Protein AF-A0A2P6W662-F1 (afdb_monomer_lite)

pLDDT: mean 79.58, std 11.51, range [51.09, 93.44]

Radius of gyration: 19.42 Å; chains: 1; bounding box: 47×26×61 Å

Structure (mmCIF, N/CA/C/O backbone):
data_AF-A0A2P6W662-F1
#
_entry.id   AF-A0A2P6W662-F1
#
loop_
_atom_site.group_PDB
_atom_site.id
_atom_site.type_symbol
_atom_site.label_atom_id
_atom_site.label_alt_id
_atom_site.label_comp_id
_atom_site.label_asym_id
_atom_site.label_entity_id
_atom_site.label_seq_id
_atom_site.pdbx_PDB_ins_code
_atom_site.Cartn_x
_atom_site.Cartn_y
_atom_site.Cartn_z
_atom_site.occupancy
_atom_site.B_iso_or_equiv
_atom_site.auth_seq_id
_atom_site.auth_comp_id
_atom_site.auth_asym_id
_atom_site.auth_atom_id
_atom_site.pdbx_PDB_model_num
ATOM 1 N N . GLU A 1 1 ? -27.262 0.084 30.056 1.00 55.19 1 GLU A N 1
ATOM 2 C CA . GLU A 1 1 ? -25.964 -0.273 29.427 1.00 55.19 1 GLU A CA 1
ATOM 3 C C . GLU A 1 1 ? -26.055 -1.241 28.240 1.00 55.19 1 GLU A C 1
ATOM 5 O O . GLU A 1 1 ? -25.444 -0.952 27.217 1.00 55.19 1 GLU A O 1
ATOM 10 N N . LYS A 1 2 ? -26.846 -2.331 28.298 1.00 60.12 2 LYS A N 1
ATOM 11 C CA . LYS A 1 2 ? -27.007 -3.280 27.166 1.00 60.12 2 LYS A CA 1
ATOM 12 C C . LYS A 1 2 ? -27.416 -2.627 25.830 1.00 60.12 2 LYS A C 1
ATOM 14 O O . LYS A 1 2 ? -26.840 -2.970 24.803 1.00 60.12 2 LYS A O 1
ATOM 19 N N . GLN A 1 3 ? -28.336 -1.654 25.834 1.00 59.91 3 GLN A N 1
ATOM 20 C CA . GLN A 1 3 ? -28.747 -0.943 24.608 1.00 59.91 3 GLN A CA 1
ATOM 21 C C . GLN A 1 3 ? -27.622 -0.097 23.987 1.00 59.91 3 GLN A C 1
ATOM 23 O O . GLN A 1 3 ? -27.411 -0.168 22.779 1.00 59.91 3 GLN A O 1
ATOM 28 N N . LYS A 1 4 ? -26.847 0.638 24.801 1.00 65.50 4 LYS A N 1
ATOM 29 C CA . LYS A 1 4 ? -25.686 1.412 24.320 1.00 65.50 4 LYS A CA 1
ATOM 30 C C . LYS A 1 4 ? -24.625 0.500 23.700 1.00 65.50 4 LYS A C 1
ATOM 32 O O . LYS A 1 4 ? -24.132 0.787 22.617 1.00 65.50 4 LYS A O 1
ATOM 37 N N . ASN A 1 5 ? -24.336 -0.637 24.333 1.00 68.88 5 ASN A N 1
ATOM 38 C CA . ASN A 1 5 ? -23.364 -1.598 23.805 1.00 68.88 5 ASN A CA 1
ATOM 39 C C . ASN A 1 5 ? -23.818 -2.258 22.492 1.00 68.88 5 ASN A C 1
ATOM 41 O O . ASN A 1 5 ? -22.987 -2.564 21.639 1.00 68.88 5 ASN A O 1
ATOM 45 N N . SER A 1 6 ? -25.125 -2.463 22.307 1.00 73.06 6 SER A N 1
ATOM 46 C CA . SER A 1 6 ? -25.669 -2.995 21.053 1.00 73.06 6 SER A CA 1
ATOM 47 C C . SER A 1 6 ? -25.522 -2.002 19.897 1.00 73.06 6 SER A C 1
ATOM 49 O O . SER A 1 6 ? -25.101 -2.396 18.812 1.00 73.06 6 SER A O 1
ATOM 51 N N . GLN A 1 7 ? -25.797 -0.712 20.130 1.00 76.31 7 GLN A N 1
ATOM 52 C CA . GLN A 1 7 ? -25.642 0.318 19.095 1.00 76.31 7 GLN A CA 1
ATOM 53 C C . GLN A 1 7 ? -24.176 0.531 18.693 1.00 76.31 7 GLN A C 1
ATOM 55 O O . GLN A 1 7 ? -23.885 0.656 17.505 1.00 76.31 7 GLN A O 1
ATOM 60 N N . LEU A 1 8 ? -23.241 0.487 19.649 1.00 76.38 8 LEU A N 1
ATOM 61 C CA . LEU A 1 8 ? -21.806 0.600 19.356 1.00 76.38 8 LEU A CA 1
ATOM 62 C C . LEU A 1 8 ? -21.286 -0.573 18.511 1.00 76.38 8 LEU A C 1
ATOM 64 O O . LEU A 1 8 ? -20.512 -0.369 17.577 1.00 76.38 8 LEU A O 1
ATOM 68 N N . LYS A 1 9 ? -21.741 -1.803 18.791 1.00 76.38 9 LYS A N 1
ATOM 69 C CA . LYS A 1 9 ? -21.404 -2.984 17.975 1.00 76.38 9 LYS A CA 1
ATOM 70 C C . LYS A 1 9 ? -21.933 -2.865 16.544 1.00 76.38 9 LYS A C 1
ATOM 72 O O . LYS A 1 9 ? -21.231 -3.226 15.604 1.00 76.38 9 LYS A O 1
ATOM 77 N N . GLN A 1 10 ? -23.140 -2.328 16.377 1.00 82.69 10 GLN A N 1
ATOM 78 C CA . GLN A 1 10 ? -23.740 -2.123 15.059 1.00 82.69 10 GLN A CA 1
ATOM 79 C C . GLN A 1 10 ? -22.996 -1.052 14.247 1.00 82.69 10 GLN A C 1
ATOM 81 O O . GLN A 1 10 ? -22.686 -1.277 13.079 1.00 82.69 10 GLN A O 1
ATOM 86 N N . GLN A 1 11 ? -22.636 0.077 14.868 1.00 82.88 11 GLN A N 1
ATOM 87 C CA . GLN A 1 11 ? -21.833 1.119 14.216 1.00 82.88 11 GLN A CA 1
ATOM 88 C C . GLN A 1 11 ? -20.446 0.610 13.801 1.00 82.88 11 GLN A C 1
ATOM 90 O O . GLN A 1 11 ? -19.970 0.929 12.712 1.00 82.88 11 GLN A O 1
ATOM 95 N N . MET A 1 12 ? -19.822 -0.233 14.628 1.00 81.50 12 MET A N 1
ATOM 96 C CA . MET A 1 12 ? -18.551 -0.873 14.291 1.00 81.50 12 MET A CA 1
ATOM 97 C C . MET A 1 12 ? -18.688 -1.776 13.055 1.00 81.50 12 MET A C 1
ATOM 99 O O . MET A 1 12 ? -17.861 -1.692 12.151 1.00 81.50 12 MET A O 1
ATOM 103 N N . MET A 1 13 ? -19.738 -2.599 12.984 1.00 84.62 13 MET A N 1
ATOM 104 C CA . MET A 1 13 ? -19.972 -3.499 11.849 1.00 84.62 13 MET A CA 1
ATOM 105 C C . MET A 1 13 ? -20.139 -2.728 10.532 1.00 84.62 13 MET A C 1
ATOM 107 O O . MET A 1 13 ? -19.479 -3.059 9.550 1.00 84.62 13 MET A O 1
ATOM 111 N N . ILE A 1 14 ? -20.917 -1.640 10.537 1.00 87.75 14 ILE A N 1
ATOM 112 C CA . ILE A 1 14 ? -21.100 -0.772 9.361 1.00 87.75 14 ILE A CA 1
ATOM 113 C C . ILE A 1 14 ? -19.761 -0.197 8.883 1.00 87.75 14 ILE A C 1
ATOM 115 O O . ILE A 1 14 ? -19.472 -0.203 7.690 1.00 87.75 14 ILE A O 1
ATOM 119 N N . MET A 1 15 ? -18.904 0.250 9.798 1.00 88.00 15 MET A N 1
ATOM 120 C CA . MET A 1 15 ? -17.591 0.792 9.444 1.00 88.00 15 MET A CA 1
ATOM 121 C C . MET A 1 15 ? -16.652 -0.271 8.847 1.00 88.00 15 MET A C 1
ATOM 123 O O . MET A 1 15 ? -15.929 0.034 7.902 1.00 88.00 15 MET A O 1
ATOM 127 N N . TYR A 1 16 ? -16.682 -1.519 9.331 1.00 88.81 16 TYR A N 1
ATOM 128 C CA . TYR A 1 16 ? -15.934 -2.619 8.702 1.00 88.81 16 TYR A CA 1
ATOM 129 C C . TYR A 1 16 ? -16.448 -2.943 7.292 1.00 88.81 16 TYR A C 1
ATOM 131 O O . TYR A 1 16 ? -15.648 -3.203 6.395 1.00 88.81 16 TYR A O 1
ATOM 139 N N . VAL A 1 17 ? -17.764 -2.886 7.075 1.00 91.56 17 VAL A N 1
ATOM 140 C CA . VAL A 1 17 ? -18.360 -3.060 5.741 1.00 91.56 17 VAL A CA 1
ATOM 141 C C . VAL A 1 17 ? -17.914 -1.942 4.799 1.00 91.56 17 VAL A C 1
ATOM 143 O O . VAL A 1 17 ? -17.474 -2.221 3.687 1.00 91.56 17 VAL A O 1
ATOM 146 N N . ILE A 1 18 ? -17.959 -0.686 5.252 1.00 90.62 18 ILE A N 1
ATOM 147 C CA . ILE A 1 18 ? -17.493 0.468 4.470 1.00 90.62 18 ILE A CA 1
ATOM 148 C C . ILE A 1 18 ? -15.999 0.335 4.144 1.00 90.62 18 ILE A C 1
ATOM 150 O O . ILE A 1 18 ? -15.592 0.601 3.017 1.00 90.62 18 ILE A O 1
ATOM 154 N N . TYR A 1 19 ? -15.181 -0.131 5.091 1.00 92.50 19 TYR A N 1
ATOM 155 C CA . TYR A 1 19 ? -13.756 -0.373 4.863 1.00 92.50 19 TYR A CA 1
ATOM 156 C C . TYR A 1 19 ? -13.503 -1.398 3.747 1.00 92.50 19 TYR A C 1
ATOM 158 O O . TYR A 1 19 ? -12.716 -1.134 2.838 1.00 92.50 19 TYR A O 1
ATOM 166 N N . LEU A 1 20 ? -14.203 -2.537 3.785 1.00 91.88 20 LEU A N 1
ATOM 167 C CA . LEU A 1 20 ? -14.128 -3.564 2.740 1.00 91.88 20 LEU A CA 1
ATOM 168 C C . LEU A 1 20 ? -14.608 -3.043 1.384 1.00 91.88 20 LEU A C 1
ATOM 170 O O . LEU A 1 20 ? -13.989 -3.329 0.361 1.00 91.88 20 LEU A O 1
ATOM 174 N N . LEU A 1 21 ? -15.675 -2.245 1.378 1.00 92.94 21 LEU A N 1
ATOM 175 C CA . LEU A 1 21 ? -16.188 -1.605 0.172 1.00 92.94 21 LEU A CA 1
ATOM 176 C C . LEU A 1 21 ? -15.128 -0.682 -0.446 1.00 92.94 21 LEU A C 1
ATOM 178 O O . LEU A 1 21 ? -14.880 -0.768 -1.645 1.00 92.94 21 LEU A O 1
ATOM 182 N N . PHE A 1 22 ? -14.444 0.141 0.353 1.00 91.12 22 PHE A N 1
ATOM 183 C CA . PHE A 1 22 ? -13.365 0.998 -0.147 1.00 91.12 22 PHE A CA 1
ATOM 184 C C . PHE A 1 22 ? -12.163 0.209 -0.674 1.00 91.12 22 PHE A C 1
ATOM 186 O O . PHE A 1 22 ? -11.590 0.610 -1.687 1.00 91.12 22 PHE A O 1
ATOM 193 N N . ILE A 1 23 ? -11.793 -0.911 -0.040 1.00 92.00 23 ILE A N 1
ATOM 194 C CA . ILE A 1 23 ? -10.783 -1.823 -0.604 1.00 92.00 23 ILE A CA 1
ATOM 195 C C . ILE A 1 23 ? -11.244 -2.297 -1.987 1.00 92.00 23 ILE A C 1
ATOM 197 O O . ILE A 1 23 ? -10.503 -2.154 -2.954 1.00 92.00 23 ILE A O 1
ATOM 201 N N . GLY A 1 24 ? -12.480 -2.788 -2.104 1.00 91.25 24 GLY A N 1
ATOM 202 C CA . GLY A 1 24 ? -13.040 -3.258 -3.372 1.00 91.25 24 GLY A CA 1
ATOM 203 C C . GLY A 1 24 ? -13.048 -2.188 -4.468 1.00 91.25 24 GLY A C 1
ATOM 204 O O . GLY A 1 24 ? -12.607 -2.458 -5.582 1.00 91.25 24 GLY A O 1
ATOM 205 N N . ILE A 1 25 ? -13.477 -0.960 -4.153 1.00 91.56 25 ILE A N 1
ATOM 206 C CA . ILE A 1 25 ? -13.449 0.164 -5.104 1.00 91.56 25 ILE A CA 1
ATOM 207 C C . ILE A 1 25 ? -12.015 0.468 -5.539 1.00 91.56 25 ILE A C 1
ATOM 209 O O . ILE A 1 25 ? -11.757 0.623 -6.727 1.00 91.56 25 ILE A O 1
ATOM 213 N N . THR A 1 26 ? -11.077 0.532 -4.596 1.00 89.56 26 THR A N 1
ATOM 214 C CA . THR A 1 26 ? -9.669 0.847 -4.879 1.00 89.56 26 THR A CA 1
ATOM 215 C C . THR A 1 26 ? -9.036 -0.206 -5.793 1.00 89.56 26 THR A C 1
ATOM 217 O O . THR A 1 26 ? -8.338 0.139 -6.744 1.00 89.56 26 THR A O 1
ATOM 220 N N . LEU A 1 27 ? -9.343 -1.486 -5.567 1.00 89.19 27 LEU A N 1
ATOM 221 C CA . LEU A 1 27 ? -8.921 -2.585 -6.438 1.00 89.19 27 LEU A CA 1
ATOM 222 C C . LEU A 1 27 ? -9.573 -2.508 -7.826 1.00 89.19 27 LEU A C 1
ATOM 224 O O . LEU A 1 27 ? -8.888 -2.674 -8.832 1.00 89.19 27 LEU A O 1
ATOM 228 N N . GLY A 1 28 ? -10.872 -2.206 -7.897 1.00 88.69 28 GLY A N 1
ATOM 229 C CA . GLY A 1 28 ? -11.576 -2.018 -9.168 1.00 88.69 28 GLY A CA 1
ATOM 230 C C . GLY A 1 28 ? -11.003 -0.861 -9.990 1.00 88.69 28 GLY A C 1
ATOM 231 O O . GLY A 1 28 ? -10.791 -0.999 -11.194 1.00 88.69 28 GLY A O 1
ATOM 232 N N . LEU A 1 29 ? -10.672 0.255 -9.334 1.00 87.75 29 LEU A N 1
ATOM 233 C CA . LEU A 1 29 ? -9.994 1.387 -9.965 1.00 87.75 29 LEU A CA 1
ATOM 234 C C . LEU A 1 29 ? -8.596 1.012 -10.456 1.00 87.75 29 LEU A C 1
ATOM 236 O O . LEU A 1 29 ? -8.211 1.450 -11.536 1.00 87.75 29 LEU A O 1
ATOM 240 N N . TYR A 1 30 ? -7.852 0.192 -9.708 1.00 86.06 30 TYR A N 1
ATOM 241 C CA . TYR A 1 30 ? -6.549 -0.290 -10.160 1.00 86.06 30 TYR A CA 1
ATOM 242 C C . TYR A 1 30 ? -6.669 -1.141 -11.424 1.00 86.06 30 TYR A C 1
ATOM 244 O O . TYR A 1 30 ? -5.953 -0.880 -12.379 1.00 86.06 30 TYR A O 1
ATOM 252 N N . ILE A 1 31 ? -7.602 -2.095 -11.475 1.00 83.75 31 ILE A N 1
ATOM 253 C CA . ILE A 1 31 ? -7.820 -2.928 -12.670 1.00 83.75 31 ILE A CA 1
ATOM 254 C C . ILE A 1 31 ? -8.208 -2.060 -13.876 1.00 83.75 31 ILE A C 1
ATOM 256 O O . ILE A 1 31 ? -7.738 -2.286 -14.988 1.00 83.75 31 ILE A O 1
ATOM 260 N N . MET A 1 32 ? -9.027 -1.027 -13.666 1.00 83.69 32 MET A N 1
ATOM 261 C CA . MET A 1 32 ? -9.360 -0.074 -14.725 1.00 83.69 32 MET A CA 1
ATOM 262 C C . MET A 1 32 ? -8.128 0.724 -15.183 1.00 83.69 32 MET A C 1
ATOM 264 O O . MET A 1 32 ? -7.904 0.883 -16.381 1.00 83.69 32 MET A O 1
ATOM 268 N N . LEU A 1 33 ? -7.312 1.213 -14.244 1.00 81.69 33 LEU A N 1
ATOM 269 C CA . LEU A 1 33 ? -6.066 1.929 -14.530 1.00 81.69 33 LEU A CA 1
ATOM 270 C C . LEU A 1 33 ? -5.050 1.048 -15.266 1.00 81.69 33 LEU A C 1
ATOM 272 O O . LEU A 1 33 ? -4.377 1.530 -16.171 1.00 81.69 33 LEU A O 1
ATOM 276 N N . ASP A 1 34 ? -4.966 -0.226 -14.902 1.00 79.00 34 ASP A N 1
ATOM 277 C CA . ASP A 1 34 ? -4.108 -1.233 -15.517 1.00 79.00 34 ASP A CA 1
ATOM 278 C C . ASP A 1 34 ? -4.451 -1.427 -17.000 1.00 79.00 34 ASP A C 1
ATOM 280 O O . ASP A 1 34 ? -3.588 -1.252 -17.859 1.00 79.00 34 ASP A O 1
ATOM 284 N N . GLN A 1 35 ? -5.736 -1.620 -17.321 1.00 77.44 35 GLN A N 1
ATOM 285 C CA . GLN A 1 35 ? -6.227 -1.719 -18.705 1.00 77.44 35 GLN A CA 1
ATOM 286 C C . GLN A 1 35 ? -5.999 -0.434 -19.509 1.00 77.44 35 GLN A C 1
ATOM 288 O O . GLN A 1 35 ? -5.641 -0.462 -20.688 1.00 77.44 35 GLN A O 1
ATOM 293 N N . LEU A 1 36 ? -6.195 0.720 -18.872 1.00 75.19 36 LEU A N 1
ATOM 294 C CA . LEU A 1 36 ? -5.978 2.020 -19.497 1.00 75.19 36 LEU A CA 1
ATOM 295 C C . LEU A 1 36 ? -4.492 2.280 -19.790 1.00 75.19 36 LEU A C 1
ATOM 297 O O . LEU A 1 36 ? -4.163 2.927 -20.788 1.00 75.19 36 LEU A O 1
ATOM 301 N N . MET A 1 37 ? -3.598 1.769 -18.941 1.00 72.69 37 MET A N 1
ATOM 302 C CA . MET A 1 37 ? -2.150 1.906 -19.084 1.00 72.69 37 MET A CA 1
ATOM 303 C C . MET A 1 37 ? -1.487 0.777 -19.877 1.00 72.69 37 MET A C 1
ATOM 305 O O . MET A 1 37 ? -0.382 0.998 -20.368 1.00 72.69 37 MET A O 1
ATOM 309 N N . GLY A 1 38 ? -2.159 -0.362 -20.055 1.00 68.94 38 GLY A N 1
ATOM 310 C CA . GLY A 1 38 ? -1.689 -1.505 -20.839 1.00 68.94 38 GLY A CA 1
ATOM 311 C C . GLY A 1 38 ? -0.590 -2.317 -20.167 1.00 68.94 38 GLY A C 1
ATOM 312 O O . GLY A 1 38 ? 0.264 -2.865 -20.860 1.00 68.94 38 GLY A O 1
ATOM 313 N N . PHE A 1 39 ? -0.554 -2.368 -18.836 1.00 65.38 39 PHE A N 1
ATOM 314 C CA . PHE A 1 39 ? 0.389 -3.250 -18.156 1.00 65.38 39 PHE A CA 1
ATOM 315 C C . PHE A 1 39 ? -0.024 -4.710 -18.424 1.00 65.38 39 PHE A C 1
ATOM 317 O O . PHE A 1 39 ? -1.137 -5.114 -18.115 1.00 65.38 39 PHE A O 1
ATOM 324 N N . GLY A 1 40 ? 0.844 -5.501 -19.063 1.00 54.66 40 GLY A N 1
ATOM 325 C CA . GLY A 1 40 ? 0.593 -6.925 -19.333 1.00 54.66 40 GLY A CA 1
ATOM 326 C C . GLY A 1 40 ? -0.080 -7.278 -20.671 1.00 54.66 40 GLY A C 1
ATOM 327 O O . GLY A 1 40 ? -0.280 -8.462 -20.936 1.00 54.66 40 GLY A O 1
ATOM 328 N N . THR A 1 41 ? -0.388 -6.317 -21.552 1.00 55.56 41 THR A N 1
ATOM 329 C CA . THR A 1 41 ? -0.901 -6.595 -22.910 1.00 55.56 41 THR A CA 1
ATOM 330 C C . THR A 1 41 ? 0.095 -6.156 -23.986 1.00 55.56 41 THR A C 1
ATOM 332 O O . THR A 1 41 ? 0.596 -5.038 -23.954 1.00 55.56 41 THR A O 1
ATOM 335 N N . GLN A 1 42 ? 0.364 -7.011 -24.985 1.00 51.47 42 GLN A N 1
ATOM 336 C CA . GLN A 1 42 ? 1.246 -6.671 -26.123 1.00 51.47 42 GLN A CA 1
ATOM 337 C C . GLN A 1 42 ? 0.714 -5.503 -26.978 1.00 51.47 42 GLN A C 1
ATOM 339 O O . GLN A 1 42 ? 1.481 -4.862 -27.690 1.00 51.47 42 GLN A O 1
ATOM 344 N N . GLY A 1 43 ? -0.589 -5.212 -26.904 1.00 52.72 43 GLY A N 1
ATOM 345 C CA . GLY A 1 43 ? -1.167 -3.965 -27.396 1.00 52.72 43 GLY A CA 1
ATOM 346 C C . GLY A 1 43 ? -1.207 -2.953 -26.260 1.00 52.72 43 GLY A C 1
ATOM 347 O O . GLY A 1 43 ? -1.887 -3.200 -25.264 1.00 52.72 43 GLY A O 1
ATOM 348 N N . GLY A 1 44 ? -0.472 -1.847 -26.387 1.00 60.59 44 GLY A N 1
ATOM 349 C CA . GLY A 1 44 ? -0.464 -0.772 -25.394 1.00 60.59 44 GLY A CA 1
ATOM 350 C C . GLY A 1 44 ? -1.878 -0.304 -25.029 1.00 60.59 44 GLY A C 1
ATOM 351 O O . GLY A 1 44 ? -2.804 -0.378 -25.839 1.00 60.59 44 GLY A O 1
ATOM 352 N N . GLY A 1 45 ? -2.049 0.164 -23.789 1.00 67.00 45 GLY A N 1
ATOM 353 C CA . GLY A 1 45 ? -3.357 0.543 -23.249 1.00 67.00 45 GLY A CA 1
ATOM 354 C C . GLY A 1 45 ? -4.023 1.672 -24.035 1.00 67.00 45 GLY A C 1
ATOM 355 O O . GLY A 1 45 ? -3.400 2.324 -24.875 1.00 67.00 45 GLY A O 1
ATOM 356 N N . ALA A 1 46 ? -5.292 1.963 -23.740 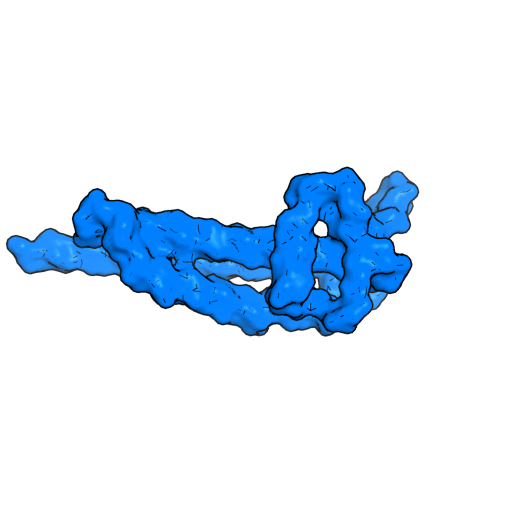1.00 66.81 46 ALA A N 1
ATOM 357 C CA . ALA A 1 46 ? -6.050 3.002 -24.447 1.00 66.81 46 ALA A CA 1
ATOM 358 C C . ALA A 1 46 ? -5.322 4.368 -24.498 1.00 66.81 46 ALA A C 1
ATOM 360 O O . ALA A 1 46 ? -5.418 5.078 -25.498 1.00 66.81 46 ALA A O 1
ATOM 361 N N . PHE A 1 47 ? -4.531 4.708 -23.469 1.00 64.81 47 PHE A N 1
ATOM 362 C CA . PHE A 1 47 ? -3.715 5.932 -23.438 1.00 64.81 47 PHE A CA 1
ATOM 363 C C . PHE A 1 47 ? -2.386 5.852 -24.208 1.00 64.81 47 PHE A C 1
ATOM 365 O O . PHE A 1 47 ? -1.805 6.893 -24.507 1.00 64.81 47 PHE A O 1
ATOM 372 N N . SER A 1 48 ? -1.911 4.658 -24.569 1.00 62.44 48 SER A N 1
ATOM 373 C CA . SER A 1 48 ? -0.703 4.471 -25.389 1.00 62.44 48 SER A CA 1
ATOM 374 C C . SER A 1 48 ? -0.867 5.085 -26.780 1.00 62.44 48 SER A C 1
ATOM 376 O O . SER A 1 48 ? 0.035 5.759 -27.264 1.00 62.44 48 SER A O 1
ATOM 378 N N . ASN A 1 49 ? -2.043 4.925 -27.395 1.00 57.09 49 ASN A N 1
ATOM 379 C CA . ASN A 1 49 ? -2.342 5.504 -28.710 1.00 57.09 49 ASN A CA 1
ATOM 380 C C . ASN A 1 49 ? -2.438 7.040 -28.672 1.00 57.09 49 ASN A C 1
ATOM 382 O O . ASN A 1 49 ? -2.217 7.702 -29.681 1.00 57.09 49 ASN A O 1
ATOM 386 N N . ILE A 1 50 ? -2.743 7.623 -27.508 1.00 60.19 50 ILE A N 1
ATOM 387 C CA . ILE A 1 50 ? -2.822 9.079 -27.330 1.00 60.19 50 ILE A CA 1
ATOM 388 C C . ILE A 1 50 ? -1.416 9.695 -27.247 1.00 60.19 50 ILE A C 1
ATOM 390 O O . ILE A 1 50 ? -1.204 10.768 -27.806 1.00 60.19 50 ILE A O 1
ATOM 394 N N . GLY A 1 51 ? -0.447 9.008 -26.627 1.00 57.41 51 GLY A N 1
ATOM 395 C CA . GLY A 1 51 ? 0.959 9.444 -26.597 1.00 57.41 51 GLY A CA 1
ATOM 396 C C . GLY A 1 51 ? 1.617 9.491 -27.982 1.00 57.41 51 GLY A C 1
ATOM 397 O O . GLY A 1 51 ? 2.419 10.388 -28.248 1.00 57.41 51 GLY A O 1
ATOM 398 N N . GLU A 1 52 ? 1.208 8.587 -28.877 1.00 56.25 52 GLU A N 1
ATOM 399 C CA . GLU A 1 52 ? 1.600 8.569 -30.294 1.00 56.25 52 GLU A CA 1
ATOM 400 C C . GLU A 1 52 ? 1.058 9.808 -31.045 1.00 56.25 52 GLU A C 1
ATOM 402 O O . GLU A 1 52 ? 1.766 10.439 -31.828 1.00 56.25 52 GLU A O 1
ATOM 407 N N . LEU A 1 53 ? -0.183 10.217 -30.747 1.00 55.28 53 LEU A N 1
ATOM 408 C CA . LEU A 1 53 ? -0.858 11.389 -31.330 1.00 55.28 53 LEU A CA 1
ATOM 409 C C . LEU A 1 53 ? -0.309 12.735 -30.826 1.00 55.28 53 LEU A C 1
ATOM 411 O O . LEU A 1 53 ? -0.383 13.730 -31.546 1.00 55.28 53 LEU A O 1
ATOM 415 N N . THR A 1 54 ? 0.245 12.787 -29.610 1.00 59.34 54 THR A N 1
ATOM 416 C CA . THR A 1 54 ? 0.866 13.998 -29.040 1.00 59.34 54 THR A CA 1
ATOM 417 C C . THR A 1 54 ? 2.373 14.090 -29.295 1.00 59.34 54 THR A C 1
ATOM 419 O O . THR A 1 54 ? 3.013 15.021 -28.809 1.00 59.34 54 THR A O 1
ATOM 422 N N . GLY A 1 55 ? 2.958 13.149 -30.049 1.00 51.34 55 GLY A N 1
ATOM 423 C CA . GLY A 1 55 ? 4.396 13.115 -30.342 1.00 51.34 55 GLY A CA 1
ATOM 424 C C . GLY A 1 55 ? 5.274 12.826 -29.119 1.00 51.34 55 GLY A C 1
ATOM 425 O O . GLY A 1 55 ? 6.478 13.072 -29.143 1.00 51.34 55 GLY A O 1
ATOM 426 N N . SER A 1 56 ? 4.683 12.313 -28.039 1.00 54.75 56 SER A N 1
ATOM 427 C CA . SER A 1 56 ? 5.358 11.997 -26.784 1.00 54.75 56 SER A CA 1
ATOM 428 C C . SER A 1 56 ? 5.277 10.495 -26.512 1.00 54.75 56 SER A C 1
ATOM 430 O O . SER A 1 56 ? 4.747 10.077 -25.482 1.00 54.75 56 SER A O 1
ATOM 432 N N . SER A 1 57 ? 5.825 9.670 -27.412 1.00 51.09 57 SER A N 1
ATOM 433 C CA . SER A 1 57 ? 6.063 8.230 -27.185 1.00 51.09 57 SER A CA 1
ATOM 434 C C . SER A 1 57 ? 7.233 8.013 -26.215 1.00 51.09 57 SER A C 1
ATOM 436 O O . SER A 1 57 ? 8.180 7.278 -26.480 1.00 51.09 57 SER A O 1
ATOM 438 N N . GLN A 1 58 ? 7.213 8.711 -25.081 1.00 55.91 58 GLN A N 1
ATOM 439 C CA . GLN A 1 58 ? 8.177 8.525 -24.011 1.00 55.91 58 GLN A CA 1
ATOM 440 C C . GLN A 1 58 ? 7.558 7.534 -23.031 1.00 55.91 58 GLN A C 1
ATOM 442 O O . GLN A 1 58 ? 6.542 7.828 -22.405 1.00 55.91 58 GLN A O 1
ATOM 447 N N . ASN A 1 59 ? 8.171 6.360 -22.897 1.00 62.53 59 ASN A N 1
ATOM 448 C CA . ASN A 1 59 ? 7.977 5.478 -21.751 1.00 62.53 59 ASN A CA 1
ATOM 449 C C . ASN A 1 59 ? 8.355 6.259 -20.481 1.00 62.53 59 ASN A C 1
ATOM 451 O O . ASN A 1 59 ? 9.511 6.269 -20.057 1.00 62.53 59 ASN A O 1
ATOM 455 N N . ILE A 1 60 ? 7.393 7.005 -19.927 1.00 70.56 60 ILE A N 1
A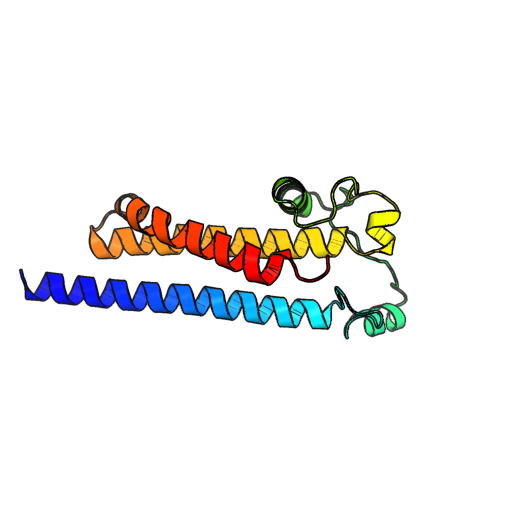TOM 456 C CA . ILE A 1 60 ? 7.635 7.905 -18.801 1.00 70.56 60 ILE A CA 1
ATOM 457 C C . ILE A 1 60 ? 7.939 7.052 -17.577 1.00 70.56 60 ILE A C 1
ATOM 459 O O . ILE A 1 60 ? 7.079 6.343 -17.052 1.00 70.56 60 ILE A O 1
ATOM 463 N N . ASN A 1 61 ? 9.177 7.145 -17.112 1.00 77.31 61 ASN A N 1
ATOM 464 C CA . ASN A 1 61 ? 9.637 6.438 -15.937 1.00 77.31 61 ASN A CA 1
ATOM 465 C C . ASN A 1 61 ? 9.709 7.407 -14.746 1.00 77.31 61 ASN A C 1
ATOM 467 O O . ASN A 1 61 ? 10.642 8.205 -14.613 1.00 77.31 61 ASN A O 1
ATOM 471 N N . TYR A 1 62 ? 8.707 7.316 -13.866 1.00 81.62 62 TYR A N 1
ATOM 472 C CA . TYR A 1 62 ? 8.590 8.136 -12.653 1.00 81.62 62 TYR A CA 1
ATOM 473 C C . TYR A 1 62 ? 9.675 7.837 -11.608 1.00 81.62 62 TYR A C 1
ATOM 475 O O . TYR A 1 62 ? 9.892 8.626 -10.690 1.00 81.62 62 TYR A O 1
ATOM 483 N N . CYS A 1 63 ? 10.382 6.717 -11.757 1.00 83.00 63 CYS A N 1
ATOM 484 C CA . CYS A 1 63 ? 11.373 6.230 -10.808 1.00 83.00 63 CYS A CA 1
ATOM 485 C C . CYS A 1 63 ? 12.824 6.534 -11.212 1.00 83.00 63 CYS A C 1
ATOM 487 O O . CYS A 1 63 ? 13.747 6.073 -10.550 1.00 83.00 63 CYS A O 1
ATOM 489 N N . THR A 1 64 ? 13.039 7.380 -12.226 1.00 78.81 64 THR A N 1
ATOM 490 C CA . THR A 1 64 ? 14.369 7.814 -12.713 1.00 78.81 64 THR A CA 1
ATOM 491 C C . THR A 1 64 ? 15.107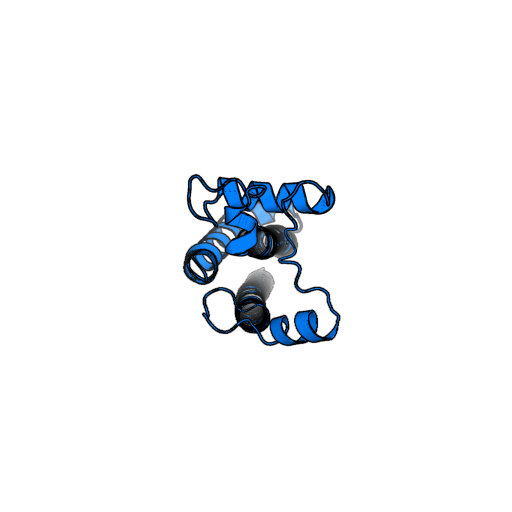 8.800 -11.798 1.00 78.81 64 THR A C 1
ATOM 493 O O . THR A 1 64 ? 16.215 9.215 -12.117 1.00 78.81 64 THR A O 1
ATOM 496 N N . GLY A 1 65 ? 14.508 9.228 -10.682 1.00 72.62 65 GLY A N 1
ATOM 497 C CA . GLY A 1 65 ? 15.091 10.247 -9.794 1.00 72.62 65 GLY A CA 1
ATOM 498 C C . GLY A 1 65 ? 14.816 11.692 -10.220 1.00 72.62 65 GLY A C 1
ATOM 499 O O . GLY A 1 65 ? 15.068 12.612 -9.449 1.00 72.62 65 GLY A O 1
ATOM 500 N N . SER A 1 66 ? 14.229 11.900 -11.400 1.00 73.69 66 SER A N 1
ATOM 501 C CA . SER A 1 66 ? 13.834 13.222 -11.909 1.00 73.69 66 SER A CA 1
ATOM 502 C C . SER A 1 66 ? 12.677 13.856 -11.123 1.00 73.69 66 SER A C 1
ATOM 504 O O . SER A 1 66 ? 12.577 15.079 -11.042 1.00 73.69 66 SER A O 1
ATOM 506 N N . ILE A 1 67 ? 11.819 13.033 -10.509 1.00 79.62 67 ILE A N 1
ATOM 507 C CA . ILE A 1 67 ? 10.672 13.473 -9.710 1.00 79.62 67 ILE A CA 1
ATOM 508 C C . ILE A 1 67 ? 10.922 13.082 -8.245 1.00 79.62 67 ILE A C 1
ATOM 510 O O . ILE A 1 67 ? 10.701 11.925 -7.871 1.00 79.62 67 ILE A O 1
ATOM 514 N N . PRO A 1 68 ? 11.350 14.020 -7.381 1.00 79.12 68 PRO A N 1
ATOM 515 C CA . PRO A 1 68 ? 11.714 13.706 -5.998 1.00 79.12 68 PRO A CA 1
ATOM 516 C C . PRO A 1 68 ? 10.525 13.187 -5.178 1.00 79.12 68 PRO A C 1
ATOM 518 O O . PRO A 1 68 ? 10.696 12.328 -4.319 1.00 79.12 68 PRO A O 1
ATOM 521 N N . ALA A 1 69 ? 9.304 13.638 -5.484 1.00 82.12 69 ALA A N 1
ATOM 522 C CA . ALA A 1 69 ? 8.088 13.177 -4.812 1.00 82.12 69 ALA A CA 1
ATOM 523 C C . ALA A 1 69 ? 7.722 11.711 -5.126 1.00 82.12 69 ALA A C 1
ATOM 525 O O . ALA A 1 69 ? 7.008 11.085 -4.347 1.00 82.12 69 ALA A O 1
ATOM 526 N N . ALA A 1 70 ? 8.207 11.151 -6.242 1.00 82.00 70 ALA A N 1
ATOM 527 C CA . ALA A 1 70 ? 7.909 9.778 -6.653 1.00 82.00 70 ALA A CA 1
ATOM 528 C C . ALA A 1 70 ? 8.853 8.743 -6.017 1.00 82.00 70 ALA A C 1
ATOM 530 O O . ALA A 1 70 ? 8.489 7.578 -5.870 1.00 82.00 70 ALA A O 1
ATOM 531 N N . GLN A 1 71 ? 10.042 9.171 -5.584 1.00 83.50 71 GLN A N 1
ATOM 532 C CA . GLN A 1 71 ? 11.077 8.308 -5.011 1.00 83.50 71 GLN A CA 1
ATOM 533 C C . GLN A 1 71 ? 10.629 7.427 -3.833 1.00 83.50 71 GLN A C 1
ATOM 535 O O . GLN A 1 71 ? 10.918 6.230 -3.885 1.00 83.50 71 GLN A O 1
ATOM 540 N N . PRO A 1 72 ? 9.907 7.921 -2.805 1.00 86.25 72 PRO A N 1
ATOM 541 C CA . PRO A 1 72 ? 9.490 7.056 -1.698 1.00 86.25 72 PRO A CA 1
ATOM 542 C C . PRO A 1 72 ? 8.569 5.922 -2.165 1.00 86.25 72 PRO A C 1
ATOM 544 O O . PRO A 1 72 ? 8.692 4.791 -1.704 1.00 86.25 72 PRO A O 1
ATOM 547 N N . PHE A 1 73 ? 7.690 6.194 -3.129 1.00 87.19 73 PHE A N 1
ATOM 548 C CA . PHE A 1 73 ? 6.809 5.186 -3.715 1.00 87.19 73 PHE A CA 1
ATOM 549 C C . PHE A 1 73 ? 7.619 4.154 -4.516 1.00 87.19 73 PHE A C 1
ATOM 551 O O . PHE A 1 73 ? 7.507 2.948 -4.294 1.00 87.19 73 PHE A O 1
ATOM 558 N N . CYS A 1 74 ? 8.548 4.614 -5.352 1.00 85.50 74 CYS A N 1
ATOM 559 C CA . CYS A 1 74 ? 9.458 3.739 -6.090 1.00 85.50 74 CYS A CA 1
ATOM 560 C C . CYS A 1 74 ? 10.300 2.832 -5.168 1.00 85.50 74 CYS A C 1
ATOM 562 O O . CYS A 1 74 ? 10.478 1.652 -5.459 1.00 85.50 74 CYS A O 1
ATOM 564 N N . GLN A 1 75 ? 10.750 3.318 -4.011 1.00 85.69 75 GLN A N 1
ATOM 565 C CA . GLN A 1 75 ? 11.474 2.489 -3.039 1.00 85.69 75 GLN A CA 1
ATOM 566 C C . GLN A 1 75 ? 10.585 1.418 -2.399 1.00 85.69 75 GLN A C 1
ATOM 568 O O . GLN A 1 75 ? 10.997 0.264 -2.295 1.00 85.69 75 GLN A O 1
ATOM 573 N N . ILE A 1 76 ? 9.348 1.764 -2.026 1.00 86.62 76 ILE A N 1
ATOM 574 C CA . ILE A 1 76 ? 8.371 0.799 -1.493 1.00 86.62 76 ILE A CA 1
ATOM 575 C C . ILE A 1 76 ? 8.189 -0.360 -2.479 1.00 86.62 76 ILE A C 1
ATOM 577 O O . ILE A 1 76 ? 8.171 -1.519 -2.074 1.00 86.62 76 ILE A O 1
ATOM 581 N N . SER A 1 77 ? 8.124 -0.068 -3.779 1.00 84.00 77 SER A N 1
ATOM 582 C CA . SER A 1 77 ? 7.963 -1.115 -4.791 1.00 84.00 77 SER A CA 1
ATOM 583 C C . SER A 1 77 ? 9.147 -2.083 -4.898 1.00 84.00 77 SER A C 1
ATOM 585 O O . SER A 1 77 ? 8.919 -3.268 -5.132 1.00 84.00 77 SER A O 1
ATOM 587 N N . GLN A 1 78 ? 10.382 -1.621 -4.664 1.00 82.31 78 GLN A N 1
ATOM 588 C CA . GLN A 1 78 ? 11.565 -2.490 -4.600 1.00 82.31 78 GLN A CA 1
ATOM 589 C C . GLN A 1 78 ? 11.575 -3.343 -3.330 1.00 82.31 78 GLN A C 1
ATOM 591 O O . GLN A 1 78 ? 11.866 -4.531 -3.389 1.00 82.31 78 GLN A O 1
ATOM 596 N N . VAL A 1 79 ? 11.231 -2.747 -2.184 1.00 84.50 79 VAL A N 1
ATOM 597 C CA . VAL A 1 79 ? 11.249 -3.433 -0.881 1.00 84.50 79 VAL A CA 1
ATOM 598 C C . VAL A 1 79 ? 10.210 -4.552 -0.814 1.00 84.50 79 VAL A C 1
ATOM 600 O O . VAL A 1 79 ? 10.485 -5.610 -0.258 1.00 84.50 79 VAL A O 1
ATOM 603 N N . PHE A 1 80 ? 9.019 -4.327 -1.372 1.00 82.19 80 PHE A N 1
ATOM 604 C CA . PHE A 1 80 ? 7.926 -5.301 -1.342 1.00 82.19 80 PHE A CA 1
ATOM 605 C C . PHE A 1 80 ? 7.858 -6.207 -2.584 1.00 82.19 80 PHE A C 1
ATOM 607 O O . PHE A 1 80 ? 6.922 -6.996 -2.697 1.00 82.19 80 PHE A O 1
ATOM 614 N N . GLY A 1 81 ? 8.832 -6.119 -3.498 1.00 79.94 81 GLY A N 1
ATOM 615 C CA . GLY A 1 81 ? 8.937 -7.022 -4.650 1.00 79.94 81 GLY A CA 1
ATOM 616 C C . GLY A 1 81 ? 7.814 -6.858 -5.678 1.00 79.94 81 GLY A C 1
ATOM 617 O O . GLY A 1 81 ? 7.326 -7.837 -6.230 1.00 79.94 81 GLY A O 1
ATOM 618 N N . PHE A 1 82 ? 7.362 -5.628 -5.939 1.00 82.06 82 PHE A N 1
ATOM 619 C CA . PHE A 1 82 ? 6.291 -5.369 -6.919 1.00 82.06 82 PHE A CA 1
ATOM 620 C C . PHE A 1 82 ? 6.767 -5.429 -8.384 1.00 82.06 82 PHE A C 1
ATOM 622 O O . PHE A 1 82 ? 5.956 -5.250 -9.298 1.00 82.06 82 PHE A O 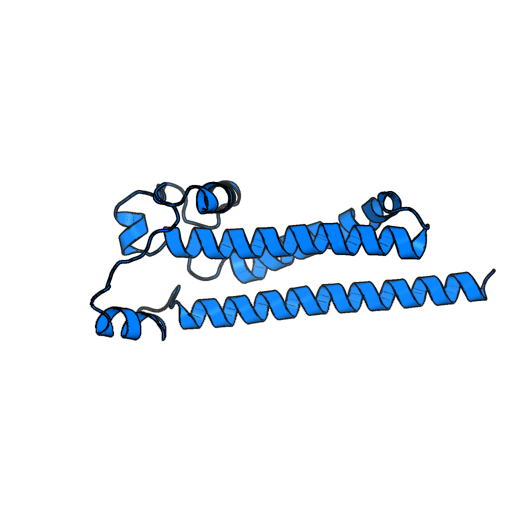1
ATOM 629 N N . ILE A 1 83 ? 8.071 -5.626 -8.585 1.00 79.19 83 ILE A N 1
ATOM 630 C CA . ILE A 1 83 ? 8.830 -5.582 -9.840 1.00 79.19 83 ILE A CA 1
ATOM 631 C C . ILE A 1 83 ? 9.837 -6.747 -9.791 1.00 79.19 83 ILE A C 1
ATOM 633 O O . ILE A 1 83 ? 10.256 -7.096 -8.682 1.00 79.19 83 ILE A O 1
ATOM 637 N N . PRO A 1 84 ? 10.261 -7.327 -10.931 1.00 75.25 84 PRO A N 1
ATOM 638 C CA . PRO A 1 84 ? 11.266 -8.389 -10.942 1.00 75.25 84 PRO A CA 1
ATOM 639 C C . PRO A 1 84 ? 12.562 -8.014 -10.207 1.00 75.25 84 PRO A C 1
ATOM 641 O O . PRO A 1 84 ? 13.059 -6.888 -10.316 1.00 75.25 84 PRO A O 1
ATOM 644 N N . GLU A 1 85 ? 13.122 -8.974 -9.467 1.00 69.75 85 GLU A N 1
ATOM 645 C CA . GLU A 1 85 ? 14.399 -8.803 -8.771 1.00 69.75 85 GLU A CA 1
ATOM 646 C C . GLU A 1 85 ? 15.541 -8.545 -9.768 1.00 69.75 85 GLU A C 1
ATOM 648 O O . GLU A 1 85 ? 15.591 -9.127 -10.849 1.00 69.75 85 GLU A O 1
ATOM 653 N N . GLY A 1 86 ? 16.472 -7.660 -9.404 1.00 70.19 86 GLY A N 1
ATOM 654 C CA . GLY A 1 86 ? 17.635 -7.322 -10.235 1.00 70.19 86 GLY A CA 1
ATOM 655 C C . GLY A 1 86 ? 17.411 -6.190 -11.243 1.00 70.19 86 GLY A C 1
ATOM 656 O O . GLY A 1 86 ? 18.387 -5.669 -11.781 1.00 70.19 86 GLY A O 1
ATOM 657 N N . VAL A 1 87 ? 16.171 -5.730 -11.442 1.00 76.31 87 VAL A N 1
ATOM 658 C CA . VAL A 1 87 ? 15.889 -4.572 -12.302 1.00 76.31 87 VAL A CA 1
ATOM 659 C C . VAL A 1 87 ? 16.134 -3.271 -11.535 1.00 76.31 87 VAL A C 1
ATOM 661 O O . VAL A 1 87 ? 15.423 -2.922 -10.588 1.00 76.31 87 VAL A O 1
ATOM 664 N N . ALA A 1 88 ? 17.129 -2.497 -11.967 1.00 78.44 88 ALA A N 1
ATOM 665 C CA . ALA A 1 88 ? 17.299 -1.129 -11.493 1.00 78.44 88 ALA A CA 1
ATOM 666 C C . ALA A 1 88 ? 16.229 -0.231 -12.133 1.00 78.44 88 ALA A C 1
ATOM 668 O O . ALA A 1 88 ? 16.164 -0.127 -13.352 1.00 78.44 88 ALA A O 1
ATOM 669 N N . LEU A 1 89 ? 15.411 0.472 -11.342 1.00 78.19 89 LEU A N 1
ATOM 670 C CA . LEU A 1 89 ? 14.300 1.272 -11.887 1.00 78.19 89 LEU A CA 1
ATOM 671 C C . LEU A 1 89 ? 14.749 2.438 -12.784 1.00 78.19 89 LEU A C 1
ATOM 673 O O . LEU A 1 89 ? 13.913 3.015 -13.467 1.00 78.19 89 LEU A O 1
ATOM 677 N N . GLY A 1 90 ? 16.036 2.786 -12.795 1.00 71.12 90 GLY A N 1
ATOM 678 C CA . GLY A 1 90 ? 16.621 3.757 -13.722 1.00 71.12 90 GLY A CA 1
ATOM 679 C C . GLY A 1 90 ? 17.303 3.145 -14.952 1.00 71.12 90 GLY A C 1
ATOM 680 O O . GLY A 1 90 ? 17.877 3.901 -15.728 1.00 71.12 90 GLY A O 1
ATOM 681 N N . SER A 1 91 ? 17.302 1.816 -15.123 1.00 76.25 91 SER A N 1
ATOM 682 C CA . SER A 1 91 ? 17.943 1.159 -16.268 1.00 76.25 91 SER A CA 1
ATOM 683 C C . SER A 1 91 ? 17.106 1.275 -17.542 1.00 76.25 91 SER A C 1
ATOM 685 O O . SER A 1 91 ? 15.892 1.478 -17.505 1.00 76.25 91 SER A O 1
ATOM 687 N N . GLU A 1 92 ? 17.764 1.095 -18.685 1.00 72.88 92 GLU A N 1
ATOM 688 C CA . GLU A 1 92 ? 17.119 1.052 -20.002 1.00 72.88 92 GLU A CA 1
ATOM 689 C C . GLU A 1 92 ? 16.049 -0.055 -20.072 1.00 72.88 92 GLU A C 1
ATOM 691 O O . GLU A 1 92 ? 14.963 0.151 -20.606 1.00 72.88 92 GLU A O 1
ATOM 696 N N . GLU A 1 93 ? 16.288 -1.183 -19.397 1.00 72.69 93 GLU A N 1
ATOM 697 C CA . GLU A 1 93 ? 15.348 -2.303 -19.283 1.00 72.69 93 GLU A CA 1
ATOM 698 C C . GLU A 1 93 ? 14.043 -1.925 -18.559 1.00 72.69 93 GLU A C 1
ATOM 700 O O . GLU A 1 93 ? 12.961 -2.381 -18.941 1.00 72.69 93 GLU A O 1
ATOM 705 N N . ALA A 1 94 ? 14.117 -1.043 -17.555 1.00 74.31 94 ALA A N 1
ATOM 706 C CA . ALA A 1 94 ? 12.945 -0.516 -16.855 1.00 74.31 94 ALA A CA 1
ATOM 707 C C . ALA A 1 94 ? 12.132 0.476 -17.697 1.00 74.31 94 ALA A C 1
ATOM 709 O O . ALA A 1 94 ? 10.934 0.649 -17.456 1.00 74.31 94 ALA A O 1
ATOM 710 N N . ILE A 1 95 ? 12.772 1.120 -18.676 1.00 72.25 95 ILE A N 1
ATOM 711 C CA . ILE A 1 95 ? 12.127 2.031 -19.625 1.00 72.25 95 ILE A CA 1
ATOM 712 C C . ILE A 1 95 ? 11.416 1.216 -20.709 1.00 72.25 95 ILE A C 1
ATOM 714 O O . ILE A 1 95 ? 10.241 1.461 -20.971 1.00 72.25 95 ILE A O 1
ATOM 718 N N . THR A 1 96 ? 12.078 0.207 -21.281 1.00 71.31 96 THR A N 1
ATOM 719 C CA . THR A 1 96 ? 11.502 -0.638 -22.340 1.00 71.31 96 THR A CA 1
ATOM 720 C C . THR A 1 96 ? 10.300 -1.445 -21.855 1.00 71.31 96 THR A C 1
ATOM 722 O O . THR A 1 96 ? 9.300 -1.532 -22.560 1.00 71.31 96 THR A O 1
ATOM 725 N N . ASN A 1 97 ? 10.361 -1.985 -20.635 1.00 73.94 97 ASN A N 1
ATOM 726 C CA . ASN A 1 97 ? 9.285 -2.802 -20.065 1.00 73.94 97 ASN A CA 1
ATOM 727 C C . ASN A 1 97 ? 8.303 -2.005 -19.188 1.00 73.94 97 ASN A C 1
ATOM 729 O O . ASN A 1 97 ? 7.456 -2.589 -18.520 1.00 73.94 97 ASN A O 1
ATOM 733 N N . SER A 1 98 ? 8.404 -0.669 -19.149 1.00 77.75 98 SER A N 1
ATOM 734 C CA . SER A 1 98 ? 7.529 0.197 -18.337 1.00 77.75 98 SER A CA 1
ATOM 735 C C . SER A 1 98 ? 7.502 -0.116 -16.826 1.00 77.75 98 SER A C 1
ATOM 737 O O . SER A 1 98 ? 6.595 0.330 -16.111 1.00 77.75 98 SER A O 1
ATOM 739 N N . TYR A 1 99 ? 8.519 -0.808 -16.296 1.00 80.19 99 TYR A N 1
ATOM 740 C CA . TYR A 1 99 ? 8.589 -1.193 -14.883 1.00 80.19 99 TYR A CA 1
ATOM 741 C C . TYR A 1 99 ? 8.557 0.012 -13.944 1.00 80.19 99 TYR A C 1
ATOM 743 O O . TYR A 1 99 ? 7.909 -0.044 -12.905 1.00 80.19 99 TYR A O 1
ATOM 751 N N . GLY A 1 100 ? 9.182 1.134 -14.312 1.00 79.38 100 GLY A N 1
ATOM 752 C CA . GLY A 1 100 ? 9.170 2.339 -13.476 1.00 79.38 100 GLY A CA 1
ATOM 753 C C . GLY A 1 100 ? 7.782 2.972 -13.321 1.00 79.38 100 GLY A C 1
ATOM 754 O O . GLY A 1 100 ? 7.442 3.510 -12.267 1.00 79.38 100 GLY A O 1
ATOM 755 N N . LYS A 1 101 ? 6.938 2.866 -14.349 1.00 79.88 101 LYS A N 1
ATOM 756 C CA . LYS A 1 101 ? 5.552 3.341 -14.303 1.00 79.88 101 LYS A CA 1
ATOM 757 C C . LYS A 1 101 ? 4.715 2.448 -13.386 1.00 79.88 101 LYS A C 1
ATOM 759 O O . LYS A 1 101 ? 4.015 2.926 -12.496 1.00 79.88 101 LYS A O 1
ATOM 764 N N . MET A 1 102 ? 4.841 1.142 -13.580 1.00 80.75 102 MET A N 1
ATOM 765 C CA . MET A 1 102 ? 4.143 0.108 -12.824 1.00 80.75 102 MET A CA 1
ATOM 766 C C . MET A 1 102 ? 4.515 0.118 -11.334 1.00 80.75 102 MET A C 1
ATOM 768 O O . MET A 1 102 ? 3.637 0.130 -10.472 1.00 80.75 102 MET A O 1
ATOM 772 N N . ALA A 1 103 ? 5.811 0.213 -11.036 1.00 86.06 103 ALA A N 1
ATOM 773 C CA . ALA A 1 103 ? 6.381 0.398 -9.706 1.00 86.06 103 ALA A CA 1
ATOM 774 C C . ALA A 1 103 ? 5.695 1.524 -8.927 1.00 86.06 103 ALA A C 1
ATOM 776 O O . ALA A 1 103 ? 5.239 1.341 -7.795 1.00 86.06 103 ALA A O 1
ATOM 777 N N . TYR A 1 104 ? 5.587 2.688 -9.566 1.00 86.12 104 TYR A N 1
ATOM 778 C CA . TYR A 1 104 ? 4.998 3.882 -8.984 1.00 86.12 104 TYR A CA 1
ATOM 779 C C . TYR A 1 104 ? 3.503 3.709 -8.691 1.00 86.12 104 TYR A C 1
ATOM 781 O O . TYR A 1 104 ? 3.062 3.959 -7.572 1.00 86.12 104 TYR A O 1
ATOM 789 N N . TYR A 1 105 ? 2.707 3.224 -9.647 1.00 85.56 105 TYR A N 1
ATOM 790 C CA . TYR A 1 105 ? 1.265 3.063 -9.423 1.00 85.56 105 TYR A CA 1
ATOM 791 C C . TYR A 1 105 ? 0.931 1.958 -8.413 1.00 85.56 105 TYR A C 1
ATOM 793 O O . TYR A 1 105 ? 0.040 2.145 -7.582 1.00 85.56 105 TYR A O 1
ATOM 801 N N . LYS A 1 106 ? 1.668 0.839 -8.420 1.00 86.88 106 LYS A N 1
ATOM 802 C CA . LYS A 1 106 ? 1.503 -0.231 -7.424 1.00 86.88 106 LYS A CA 1
ATOM 803 C C . LYS A 1 106 ? 1.830 0.250 -6.013 1.00 86.88 106 LYS A C 1
ATOM 805 O O . LYS A 1 106 ? 1.053 0.027 -5.088 1.00 86.88 106 LYS A O 1
ATOM 810 N N . SER A 1 107 ? 2.946 0.954 -5.840 1.00 89.69 107 SER A N 1
ATOM 811 C CA . SER A 1 107 ? 3.342 1.498 -4.533 1.00 89.69 107 SER A CA 1
ATOM 812 C C . SER A 1 107 ? 2.437 2.629 -4.043 1.00 89.69 107 SER A C 1
ATOM 814 O O . SER A 1 107 ? 2.164 2.712 -2.842 1.00 89.69 107 SER A O 1
ATOM 816 N N . LEU A 1 108 ? 1.917 3.464 -4.946 1.00 89.38 108 LEU A N 1
ATOM 817 C CA . LEU A 1 108 ? 0.874 4.438 -4.628 1.00 89.38 108 LEU A CA 1
ATOM 818 C C . LEU A 1 108 ? -0.386 3.757 -4.094 1.00 89.38 108 LEU A C 1
ATOM 820 O O . LEU A 1 108 ? -0.875 4.124 -3.025 1.00 89.38 108 LEU A O 1
ATOM 824 N N . LEU A 1 109 ? -0.894 2.752 -4.811 1.00 90.00 109 LEU A N 1
ATOM 825 C CA . LEU A 1 109 ? -2.095 2.024 -4.408 1.00 90.00 109 LEU A CA 1
ATOM 826 C C . LEU A 1 109 ? -1.891 1.328 -3.057 1.00 90.00 109 LEU A C 1
ATOM 828 O O . LEU A 1 109 ? -2.739 1.427 -2.171 1.00 90.00 109 LEU A O 1
ATOM 832 N N . PHE A 1 110 ? -0.737 0.685 -2.875 1.00 91.62 110 PHE A N 1
ATOM 833 C CA . PHE A 1 110 ? -0.354 0.078 -1.607 1.00 91.62 110 PHE A CA 1
ATOM 834 C C . PHE A 1 110 ? -0.377 1.099 -0.465 1.00 91.62 110 PHE A C 1
ATOM 836 O O . PHE A 1 110 ? -1.015 0.878 0.565 1.00 91.62 110 PHE A O 1
ATOM 843 N N . THR A 1 111 ? 0.260 2.254 -0.665 1.00 91.00 111 THR A N 1
ATOM 844 C CA . THR A 1 111 ? 0.323 3.319 0.343 1.00 91.00 111 THR A CA 1
ATOM 845 C C . THR A 1 111 ? -1.069 3.848 0.677 1.00 91.00 111 THR A C 1
ATOM 847 O O . THR A 1 111 ? -1.384 4.057 1.848 1.00 91.00 111 THR A O 1
ATOM 850 N N . MET A 1 112 ? -1.938 4.002 -0.324 1.00 91.12 112 MET A N 1
ATOM 851 C CA . MET A 1 112 ? -3.319 4.431 -0.123 1.00 91.12 112 MET A CA 1
ATOM 852 C C . MET A 1 112 ? -4.110 3.435 0.733 1.00 91.12 112 MET A C 1
ATOM 854 O O . MET A 1 112 ? -4.771 3.845 1.687 1.00 91.12 112 MET A O 1
ATOM 858 N N . LEU A 1 113 ? -3.981 2.132 0.465 1.00 92.56 113 LEU A N 1
ATOM 859 C CA . LEU A 1 113 ? -4.611 1.082 1.270 1.00 92.56 113 LEU A CA 1
ATOM 860 C C . LEU A 1 113 ? -4.080 1.056 2.713 1.00 92.56 113 LEU A C 1
ATOM 862 O O . LEU A 1 113 ? -4.861 0.884 3.653 1.00 92.56 113 LEU A O 1
ATOM 866 N N . MET A 1 114 ? -2.776 1.281 2.908 1.00 91.94 114 MET A N 1
ATOM 867 C CA . MET A 1 114 ? -2.169 1.373 4.241 1.00 91.94 114 MET A CA 1
ATOM 868 C C . MET A 1 114 ? -2.687 2.587 5.021 1.00 91.94 114 MET A C 1
ATOM 870 O O . MET A 1 114 ? -3.146 2.441 6.156 1.00 91.94 114 MET A O 1
ATOM 874 N N . ILE A 1 115 ? -2.684 3.777 4.408 1.00 92.38 115 ILE A N 1
ATOM 875 C CA . ILE A 1 115 ? -3.203 5.010 5.021 1.00 92.38 115 ILE A CA 1
ATOM 876 C C . ILE A 1 115 ? -4.686 4.851 5.361 1.00 92.38 115 ILE A C 1
ATOM 878 O O . ILE A 1 115 ? -5.109 5.193 6.465 1.00 92.38 115 ILE A O 1
ATOM 882 N N . GLN A 1 116 ? -5.478 4.289 4.448 1.00 91.44 116 GLN A N 1
ATOM 883 C CA . GLN A 1 116 ? -6.892 4.019 4.681 1.00 91.44 116 GLN A CA 1
ATOM 884 C C . GLN A 1 116 ? -7.090 3.048 5.852 1.00 91.44 116 GLN A C 1
ATOM 886 O O . GLN A 1 116 ? -7.969 3.277 6.685 1.00 91.44 116 GLN A O 1
ATOM 891 N N . GLY A 1 117 ? -6.281 1.989 5.951 1.00 91.44 117 GLY A N 1
ATOM 892 C CA . GLY A 1 117 ? -6.309 1.050 7.076 1.00 91.44 117 GLY A CA 1
ATOM 893 C C . GLY A 1 117 ? -6.028 1.738 8.412 1.00 91.44 117 GLY A C 1
ATOM 894 O O . GLY A 1 117 ? -6.795 1.584 9.365 1.00 91.44 117 GLY A O 1
ATOM 895 N N . ILE A 1 118 ? -4.984 2.568 8.465 1.00 92.00 118 ILE A N 1
ATOM 896 C CA . ILE A 1 118 ? -4.611 3.321 9.668 1.00 92.00 118 ILE A CA 1
ATOM 897 C C . ILE A 1 118 ? -5.719 4.311 10.052 1.00 92.00 118 ILE A C 1
ATOM 899 O O . ILE A 1 118 ? -6.225 4.261 11.174 1.00 92.00 118 ILE A O 1
ATOM 903 N N . SER A 1 119 ? -6.161 5.165 9.130 1.00 91.19 119 SER A N 1
ATOM 904 C CA . SER A 1 119 ? -7.184 6.180 9.406 1.00 91.19 119 SER A CA 1
ATOM 905 C C . SER A 1 119 ? -8.522 5.562 9.815 1.00 91.19 119 SER A C 1
ATOM 907 O O . SER A 1 119 ? -9.118 5.979 10.810 1.00 91.19 119 SER A O 1
ATOM 909 N N . THR A 1 120 ? -8.972 4.515 9.117 1.00 90.88 120 THR A N 1
ATOM 910 C CA . THR A 1 120 ? -10.233 3.830 9.447 1.00 90.88 120 THR A CA 1
ATOM 911 C C . THR A 1 120 ? -10.157 3.162 10.818 1.00 90.88 120 THR A C 1
ATOM 913 O O . THR A 1 120 ? -11.101 3.239 11.606 1.00 90.88 120 THR A O 1
ATOM 916 N N . SER A 1 121 ? -9.007 2.580 11.165 1.00 90.62 121 SER A N 1
ATOM 917 C CA . SER A 1 121 ? -8.804 1.990 12.488 1.00 90.62 121 SER A CA 1
ATOM 918 C C . SER A 1 121 ? -8.787 3.028 13.620 1.00 90.62 121 SER A C 1
ATOM 920 O O . SER A 1 121 ? -9.333 2.778 14.695 1.00 90.62 121 SER A O 1
ATOM 922 N N . ALA A 1 122 ? -8.244 4.227 13.390 1.00 90.94 122 ALA A N 1
ATOM 923 C CA . ALA A 1 122 ? -8.278 5.311 14.369 1.00 90.94 122 ALA A CA 1
ATOM 924 C C . ALA A 1 122 ? -9.717 5.788 14.637 1.00 90.94 122 ALA A C 1
ATOM 926 O O . ALA A 1 122 ? -10.105 5.987 15.796 1.00 90.94 122 ALA A O 1
ATOM 927 N N . VAL A 1 123 ? -10.530 5.902 13.579 1.00 90.44 123 VAL A N 1
ATOM 928 C CA . VAL A 1 123 ? -11.968 6.203 13.674 1.00 90.44 123 VAL A CA 1
ATOM 929 C C . VAL A 1 123 ? -12.701 5.100 14.447 1.00 90.44 123 VAL A C 1
ATOM 931 O O . VAL A 1 123 ? -13.467 5.404 15.363 1.00 90.44 123 VAL A O 1
ATOM 934 N N . ALA A 1 124 ? -12.384 3.828 14.185 1.00 87.62 124 ALA A N 1
ATOM 935 C CA . ALA A 1 124 ? -12.912 2.682 14.930 1.00 87.62 124 ALA A CA 1
ATOM 936 C C . ALA A 1 124 ? -12.664 2.792 16.439 1.00 87.62 124 ALA A C 1
ATOM 938 O O . ALA A 1 124 ? -13.566 2.583 17.255 1.00 87.62 124 ALA A O 1
ATOM 939 N N . GLY A 1 125 ? -11.439 3.163 16.821 1.00 85.62 125 GLY A N 1
ATOM 940 C CA . GLY A 1 125 ? -11.061 3.376 18.217 1.00 85.62 125 GLY A CA 1
ATOM 941 C C . GLY A 1 125 ? -11.857 4.492 18.888 1.00 85.62 125 GLY A C 1
ATOM 942 O O . GLY A 1 125 ? -12.306 4.356 20.030 1.00 85.62 125 GLY A O 1
ATOM 943 N N . LYS A 1 126 ? -12.079 5.593 18.161 1.00 87.31 126 LYS A N 1
ATOM 944 C CA . LYS A 1 126 ? -12.877 6.722 18.647 1.00 87.31 126 LYS A CA 1
ATOM 945 C C . LYS A 1 126 ? -14.339 6.349 18.868 1.00 87.31 126 LYS A C 1
ATOM 947 O O . LYS A 1 126 ? -14.879 6.719 19.906 1.00 87.31 126 LYS A O 1
ATOM 952 N N . ILE A 1 127 ? -14.943 5.583 17.963 1.00 8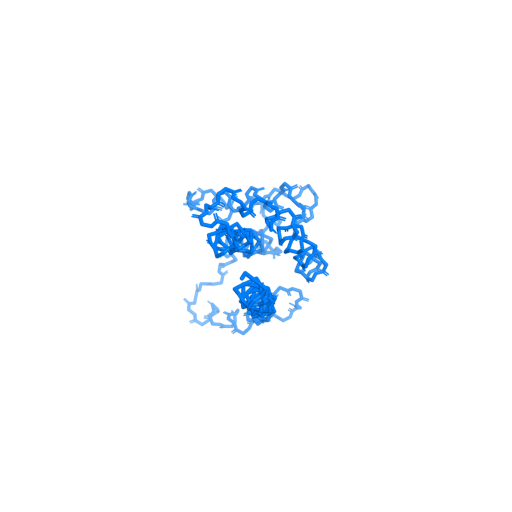4.81 127 ILE A N 1
ATOM 953 C CA . ILE A 1 127 ? -16.341 5.142 18.090 1.00 84.81 127 ILE A CA 1
ATOM 954 C C . ILE A 1 127 ? -16.510 4.187 19.276 1.00 84.81 127 ILE A C 1
ATOM 956 O O . ILE A 1 127 ? -17.466 4.293 20.036 1.00 84.81 127 ILE A O 1
ATOM 960 N N . THR A 1 128 ? -15.574 3.259 19.463 1.00 80.56 128 THR A N 1
ATOM 961 C CA . THR A 1 128 ? -15.736 2.162 20.429 1.00 80.56 128 THR A CA 1
ATOM 962 C C . THR A 1 128 ? -15.337 2.530 21.852 1.00 80.56 128 THR A C 1
ATOM 964 O O . THR A 1 128 ? -15.939 2.038 22.800 1.00 80.56 128 THR A O 1
ATOM 967 N N . SER A 1 129 ? -14.305 3.360 22.024 1.00 78.31 129 SER A N 1
ATOM 968 C CA . SER A 1 129 ? -13.716 3.663 23.339 1.00 78.31 129 SER A CA 1
ATOM 969 C C . SER A 1 129 ? -13.441 5.157 23.565 1.00 78.31 129 SER A C 1
ATOM 971 O O . SER A 1 129 ? -12.799 5.518 24.550 1.00 78.31 129 SER A O 1
ATOM 973 N N . GLY A 1 130 ? -13.849 6.046 22.649 1.00 80.25 130 GLY A N 1
ATOM 974 C CA . GLY A 1 130 ? -13.630 7.500 22.743 1.00 80.25 130 GLY A CA 1
ATOM 975 C C . GLY A 1 130 ? -12.180 7.964 22.511 1.00 80.25 130 GLY A C 1
ATOM 976 O O . GLY A 1 130 ? -11.906 9.162 22.361 1.00 80.25 130 GLY A O 1
ATOM 977 N N . LYS A 1 131 ? -11.219 7.035 22.419 1.00 84.44 131 LYS A N 1
ATOM 978 C CA . LYS A 1 131 ? -9.781 7.302 22.235 1.00 84.44 131 LYS A CA 1
ATOM 979 C C . LYS A 1 131 ? -9.283 6.695 20.924 1.00 84.44 131 LYS A C 1
ATOM 981 O O . LYS A 1 131 ? -9.508 5.521 20.669 1.00 84.44 131 LYS A O 1
ATOM 986 N N . ALA A 1 132 ? -8.534 7.468 20.133 1.00 81.31 132 ALA A N 1
ATOM 987 C CA . ALA A 1 132 ? -7.984 6.990 18.857 1.00 81.31 132 ALA A CA 1
ATOM 988 C C . ALA A 1 132 ? -7.006 5.819 19.058 1.00 81.31 132 ALA A C 1
ATOM 990 O O . ALA A 1 132 ? -7.006 4.880 18.273 1.00 81.31 132 ALA A O 1
ATOM 991 N N . ALA A 1 133 ? -6.256 5.815 20.167 1.00 82.81 133 ALA A N 1
ATOM 992 C CA . ALA A 1 133 ? -5.339 4.731 20.527 1.00 82.81 133 ALA A CA 1
ATOM 993 C C . ALA A 1 133 ? -6.034 3.368 20.730 1.00 82.81 133 ALA A C 1
ATOM 995 O O . ALA A 1 133 ? -5.412 2.328 20.538 1.00 82.81 133 ALA A O 1
ATOM 996 N N . ALA A 1 134 ? -7.335 3.338 21.052 1.00 84.94 134 ALA A N 1
ATOM 997 C CA . ALA A 1 134 ? -8.088 2.081 21.098 1.00 84.94 134 ALA A CA 1
ATOM 998 C C . ALA A 1 134 ? -8.251 1.440 19.703 1.00 84.94 134 ALA A C 1
ATOM 1000 O O . ALA A 1 134 ? -8.532 0.248 19.591 1.00 84.94 134 ALA A O 1
ATOM 1001 N N . GLY A 1 135 ? -8.009 2.222 18.647 1.00 84.44 135 GLY A N 1
ATOM 1002 C CA . GLY A 1 135 ? -8.027 1.809 17.251 1.00 84.44 135 GLY A CA 1
ATOM 1003 C C . GLY A 1 135 ? -6.925 0.827 16.877 1.00 84.44 135 GLY A C 1
ATOM 1004 O O . GLY A 1 135 ? -7.076 0.112 15.896 1.00 84.44 135 GLY A O 1
ATOM 1005 N N . ILE A 1 136 ? -5.867 0.706 17.686 1.00 89.62 136 ILE A N 1
ATOM 1006 C CA . ILE A 1 136 ? -4.750 -0.223 17.440 1.00 89.62 136 ILE A CA 1
ATOM 1007 C C . ILE A 1 136 ? -5.245 -1.669 17.293 1.00 89.62 136 ILE A C 1
ATOM 1009 O O . ILE A 1 136 ? -4.772 -2.401 16.427 1.00 89.62 136 ILE A O 1
ATOM 1013 N N . LYS A 1 137 ? -6.255 -2.070 18.077 1.00 88.31 137 LYS A N 1
ATOM 1014 C CA . LYS A 1 137 ? -6.863 -3.408 17.973 1.00 88.31 137 LYS A CA 1
ATOM 1015 C C . LYS A 1 137 ? -7.540 -3.630 16.619 1.00 88.31 137 LYS A C 1
ATOM 1017 O O . LYS A 1 137 ? -7.501 -4.729 16.082 1.00 88.31 137 LYS A O 1
ATOM 1022 N N . HIS A 1 138 ? -8.143 -2.582 16.064 1.00 90.12 138 HIS A N 1
ATOM 1023 C CA . HIS A 1 138 ? -8.756 -2.625 14.741 1.00 90.12 138 HIS A CA 1
ATOM 1024 C C . HIS A 1 138 ? -7.698 -2.555 13.633 1.00 90.12 138 HIS A C 1
ATOM 1026 O O . HIS A 1 138 ? -7.811 -3.275 12.645 1.00 90.12 138 HIS A O 1
ATOM 1032 N N . ALA A 1 139 ? -6.635 -1.769 13.828 1.00 90.06 139 ALA A N 1
ATOM 1033 C CA . ALA A 1 139 ? -5.506 -1.648 12.907 1.00 90.06 139 ALA A CA 1
ATOM 1034 C C . ALA A 1 139 ? -4.803 -2.995 12.704 1.00 90.06 139 ALA A C 1
ATOM 1036 O O . ALA A 1 139 ? -4.495 -3.363 11.574 1.00 90.06 139 ALA A O 1
ATOM 1037 N N . MET A 1 140 ? -4.643 -3.760 13.790 1.00 90.19 140 MET A N 1
ATOM 1038 C CA . MET A 1 140 ? -4.069 -5.110 13.789 1.00 90.19 140 MET A CA 1
ATOM 1039 C C . MET A 1 140 ? -4.819 -6.086 12.869 1.00 90.19 140 MET A C 1
ATOM 1041 O O . MET A 1 140 ? -4.232 -7.064 12.431 1.00 90.19 140 MET A O 1
ATOM 1045 N N . ILE A 1 141 ? -6.092 -5.829 12.552 1.00 90.12 141 ILE A N 1
ATOM 1046 C CA . ILE A 1 141 ? -6.887 -6.663 11.638 1.00 90.12 141 ILE A CA 1
ATOM 1047 C C . ILE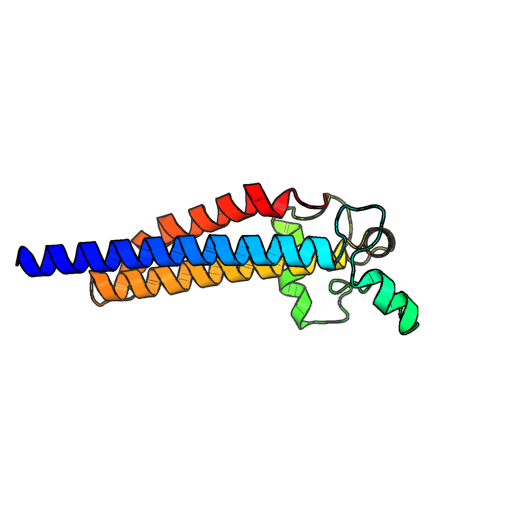 A 1 141 ? -6.980 -6.014 10.252 1.00 90.12 141 ILE A C 1
ATOM 1049 O O . ILE A 1 141 ? -6.791 -6.682 9.240 1.00 90.12 141 ILE A O 1
ATOM 1053 N N . MET A 1 142 ? -7.268 -4.711 10.195 1.00 90.19 142 MET A N 1
ATOM 1054 C CA . MET A 1 142 ? -7.512 -3.997 8.938 1.00 90.19 142 MET A CA 1
ATOM 1055 C C . MET A 1 142 ? -6.247 -3.873 8.076 1.00 90.19 142 MET A C 1
ATOM 1057 O O . MET A 1 142 ? -6.312 -4.110 6.875 1.00 90.19 142 MET A O 1
ATOM 1061 N N . ILE A 1 143 ? -5.087 -3.567 8.670 1.00 92.88 143 ILE A N 1
ATOM 1062 C CA . ILE A 1 143 ? -3.835 -3.387 7.917 1.00 92.88 143 ILE A CA 1
ATOM 1063 C C . ILE A 1 143 ? -3.369 -4.703 7.269 1.00 92.88 143 ILE A C 1
ATOM 1065 O O . ILE A 1 143 ? -3.136 -4.695 6.059 1.00 92.88 143 ILE A O 1
ATOM 1069 N N . PRO A 1 144 ? -3.288 -5.846 7.987 1.00 93.44 144 PRO A N 1
ATOM 1070 C CA . PRO A 1 144 ? -2.945 -7.117 7.349 1.00 93.44 144 PRO A CA 1
ATOM 1071 C C . PRO A 1 144 ? -3.946 -7.537 6.277 1.00 93.44 144 PRO A C 1
ATOM 1073 O O . PRO A 1 144 ? -3.547 -8.093 5.261 1.00 93.44 144 PRO A O 1
ATOM 1076 N N . LEU A 1 145 ? -5.236 -7.241 6.459 1.00 92.50 145 LEU A N 1
ATOM 1077 C CA . LEU A 1 145 ? -6.249 -7.544 5.452 1.00 92.50 145 LEU A CA 1
ATOM 1078 C C . LEU A 1 145 ? -6.012 -6.763 4.152 1.00 92.50 145 LEU A C 1
ATOM 1080 O O . LEU A 1 145 ? -6.041 -7.356 3.077 1.00 92.50 145 LEU A O 1
ATOM 1084 N N . ALA A 1 146 ? -5.734 -5.459 4.244 1.00 92.06 146 ALA A N 1
ATOM 1085 C CA . ALA A 1 146 ? -5.357 -4.648 3.088 1.00 92.06 146 ALA A CA 1
ATOM 1086 C C . ALA A 1 146 ? -4.051 -5.126 2.441 1.00 92.06 146 ALA A C 1
ATOM 1088 O O . ALA A 1 146 ? -3.960 -5.174 1.217 1.00 92.06 146 ALA A O 1
ATOM 1089 N N . PHE A 1 147 ? -3.064 -5.514 3.253 1.00 91.81 147 PHE A N 1
ATOM 1090 C CA . PHE A 1 147 ? -1.800 -6.061 2.767 1.00 91.81 147 PHE A CA 1
ATOM 1091 C C . PHE A 1 147 ? -2.018 -7.351 1.968 1.00 91.81 147 PHE A C 1
ATOM 1093 O O . PHE A 1 147 ? -1.560 -7.458 0.835 1.00 91.81 147 PHE A O 1
ATOM 1100 N N . ILE A 1 148 ? -2.769 -8.305 2.524 1.00 92.00 148 ILE A N 1
ATOM 1101 C CA . ILE A 1 148 ? -3.087 -9.575 1.861 1.00 92.00 148 ILE A CA 1
ATOM 1102 C C . ILE A 1 148 ? -3.880 -9.319 0.579 1.00 92.00 148 ILE A C 1
ATOM 1104 O O . ILE A 1 148 ? -3.521 -9.862 -0.459 1.00 92.00 148 ILE A O 1
ATOM 1108 N N . ALA A 1 149 ? -4.912 -8.471 0.624 1.00 90.56 149 ALA A N 1
ATOM 1109 C CA . ALA A 1 149 ? -5.716 -8.140 -0.553 1.00 90.56 149 ALA A CA 1
ATOM 1110 C C . ALA A 1 149 ? -4.870 -7.521 -1.677 1.00 90.56 149 ALA A C 1
ATOM 1112 O O . ALA A 1 149 ? -5.048 -7.855 -2.846 1.00 90.56 149 ALA A O 1
ATOM 1113 N N . PHE A 1 150 ? -3.923 -6.647 -1.330 1.00 90.44 150 PHE A N 1
ATOM 1114 C CA . PHE A 1 150 ? -2.996 -6.081 -2.300 1.00 90.44 150 PHE A CA 1
ATOM 1115 C C . PHE A 1 150 ? -2.068 -7.151 -2.890 1.00 90.44 150 PHE A C 1
ATOM 1117 O O . PHE A 1 150 ? -1.929 -7.240 -4.109 1.00 90.44 150 PHE A O 1
ATOM 1124 N N . MET A 1 151 ? -1.452 -7.979 -2.043 1.00 89.06 151 MET A N 1
ATOM 1125 C CA . MET A 1 151 ? -0.483 -8.984 -2.488 1.00 89.06 151 MET A CA 1
ATOM 1126 C C . MET A 1 151 ? -1.117 -10.085 -3.344 1.00 89.06 151 MET A C 1
ATOM 1128 O O . MET A 1 151 ? -0.469 -10.593 -4.250 1.00 89.06 151 MET A O 1
ATOM 1132 N N . THR A 1 152 ? -2.373 -10.458 -3.099 1.00 88.19 152 THR A N 1
ATOM 1133 C CA . THR A 1 152 ? -3.033 -11.520 -3.874 1.00 88.19 152 THR A CA 1
ATOM 1134 C C . THR A 1 152 ? -3.637 -11.028 -5.183 1.00 88.19 152 THR A C 1
ATOM 1136 O O . THR A 1 152 ? -3.713 -11.802 -6.132 1.00 88.19 152 THR A O 1
ATOM 1139 N N . ILE A 1 153 ? -4.074 -9.767 -5.246 1.00 86.69 153 ILE A N 1
ATOM 1140 C CA . ILE A 1 153 ? -4.814 -9.241 -6.402 1.00 86.69 153 ILE A CA 1
ATOM 1141 C C . ILE A 1 153 ? -3.937 -8.334 -7.259 1.00 86.69 153 ILE A C 1
ATOM 1143 O O . ILE A 1 153 ? -3.926 -8.483 -8.470 1.00 86.69 153 ILE A O 1
ATOM 1147 N N . VAL A 1 154 ? -3.206 -7.395 -6.656 1.00 83.94 154 VAL A N 1
ATOM 1148 C CA . VAL A 1 154 ? -2.519 -6.310 -7.378 1.00 83.94 154 VAL A CA 1
ATOM 1149 C C . VAL A 1 154 ? -1.062 -6.639 -7.667 1.00 83.94 154 VAL A C 1
ATOM 1151 O O . VAL A 1 154 ? -0.573 -6.377 -8.766 1.00 83.94 154 VAL A O 1
ATOM 1154 N N . ALA A 1 155 ? -0.354 -7.224 -6.700 1.00 80.19 155 ALA A N 1
ATOM 1155 C CA . ALA A 1 155 ? 1.045 -7.591 -6.884 1.00 80.19 155 ALA A CA 1
ATOM 1156 C C . ALA A 1 155 ? 1.302 -8.500 -8.109 1.00 80.19 155 ALA A C 1
ATOM 1158 O O . ALA A 1 155 ? 2.250 -8.184 -8.828 1.00 80.19 155 ALA A O 1
ATOM 1159 N N . PRO A 1 156 ? 0.484 -9.527 -8.434 1.00 76.94 156 PRO A N 1
ATOM 1160 C CA . PRO A 1 156 ? 0.745 -10.397 -9.586 1.00 76.94 156 PRO A CA 1
ATOM 1161 C C . PRO A 1 156 ? 0.363 -9.794 -10.947 1.00 76.94 156 PRO A C 1
ATOM 1163 O O . PRO A 1 156 ? 0.707 -10.362 -11.976 1.00 76.94 156 PRO A O 1
ATOM 1166 N N . ILE A 1 157 ? -0.356 -8.669 -10.999 1.00 72.44 157 ILE A N 1
ATOM 1167 C CA . ILE A 1 157 ? -0.779 -8.084 -12.279 1.00 72.44 157 ILE A CA 1
ATOM 1168 C C . ILE A 1 157 ? 0.421 -7.405 -12.944 1.00 72.44 157 ILE A C 1
ATOM 1170 O O . ILE A 1 157 ? 1.017 -6.519 -12.335 1.00 72.44 157 ILE A O 1
ATOM 1174 N N . GLY A 1 158 ? 0.762 -7.796 -14.173 1.00 59.06 158 GLY A N 1
ATOM 1175 C CA . GLY A 1 158 ? 1.787 -7.148 -15.001 1.00 59.06 158 GLY A CA 1
ATOM 1176 C C . GLY A 1 158 ? 3.242 -7.549 -14.722 1.00 59.06 158 GLY A C 1
ATOM 1177 O O . GLY A 1 158 ? 4.134 -6.921 -15.288 1.00 59.06 158 GLY A O 1
ATOM 1178 N N . VAL A 1 159 ? 3.487 -8.528 -13.839 1.00 56.66 159 VAL A N 1
ATOM 1179 C CA . VAL A 1 159 ? 4.786 -9.228 -13.728 1.00 56.66 159 VAL A CA 1
ATOM 1180 C C . VAL A 1 159 ? 4.827 -10.437 -14.651 1.00 56.66 159 VAL A C 1
ATOM 1182 O O . VAL A 1 159 ? 3.749 -11.033 -14.879 1.00 56.66 159 VAL A O 1
#

Foldseek 3Di:
DVVLLVVLVVVLVVLVVVLVVVLVVLLVVLVVVCQQQVQPHPDGHVCCVVCVVVVNNFLDQLCLCPPVVQPVQLVQLQVVVLDDPPDDSNDPVCRVLSVRVLSSVLSVSLVVQQVSLLVSLLVSCCSNPVGSVNSVVSSVPSNVVSVVSSVVRPSPGRD

Secondary structure (DSSP, 8-state):
-HHHHHHHHHHHHHHHHHHHHHHHHHHHHHHHHHHHHTTT-SSPPTTHHHHHHTT------TTSSS-TTTHHHHHHHHHTT-S-TT--TTSHHHHHT-HHHHHHHHHHHHHHHHHHHHHHHHHHHHHHHSSGGGGHHHHHHHHHHHHHHHHHHTTTTT-

Sequence (159 aa):
EKQKNSQLKQQMMIMYVIYLLFIGITLGLYIMLDQLMGFGTQGGGAFSNIGELTGSSQNINYCTGSIPAAQPFCQISQVFGFIPEGVALGSEEAITNSYGKMAYYKSLLFTMLMIQGISTSAVAGKITSGKAAAGIKHAMIMIPLAFIAFMTIVAPIGV